Protein AF-B0CF98-F1 (afdb_monomer_lite)

Structure (mmCIF, N/CA/C/O backbone):
data_AF-B0CF98-F1
#
_entry.id   AF-B0CF98-F1
#
loop_
_atom_site.group_PDB
_atom_site.id
_atom_site.type_symbol
_atom_site.label_atom_id
_atom_site.label_alt_id
_atom_site.label_comp_id
_atom_site.label_asym_id
_atom_site.label_entity_id
_atom_site.label_seq_id
_atom_site.pdbx_PDB_ins_code
_atom_site.Cartn_x
_atom_site.Cartn_y
_atom_site.Cartn_z
_atom_site.occupancy
_atom_site.B_iso_or_equiv
_atom_site.auth_seq_id
_atom_site.auth_comp_id
_atom_site.auth_asym_id
_atom_site.auth_atom_id
_atom_site.pdbx_PDB_model_num
ATOM 1 N N . MET A 1 1 ? -16.361 13.064 -3.056 1.00 42.53 1 MET A N 1
ATOM 2 C CA . MET A 1 1 ? -14.922 13.349 -3.193 1.00 42.53 1 MET A CA 1
ATOM 3 C C . MET A 1 1 ? -14.484 12.645 -4.463 1.00 42.53 1 MET A C 1
ATOM 5 O O . MET A 1 1 ? -14.606 11.430 -4.511 1.00 42.53 1 MET A O 1
ATOM 9 N N . SER A 1 2 ? -14.180 13.373 -5.539 1.00 45.59 2 SER A N 1
ATOM 10 C CA . SER A 1 2 ? -13.632 12.743 -6.745 1.00 45.59 2 SER A CA 1
ATOM 11 C C . SER A 1 2 ? -12.204 12.323 -6.424 1.00 45.59 2 SER A C 1
ATOM 13 O O . SER A 1 2 ? -11.427 13.154 -5.958 1.00 45.59 2 SER A O 1
ATOM 15 N N . ILE A 1 3 ? -11.880 11.049 -6.624 1.00 49.75 3 ILE A N 1
ATOM 16 C CA . ILE A 1 3 ? -10.489 10.597 -6.649 1.00 49.75 3 ILE A CA 1
ATOM 17 C C . ILE A 1 3 ? -9.738 11.452 -7.680 1.00 49.75 3 ILE A C 1
ATOM 19 O O . ILE A 1 3 ? -10.280 11.731 -8.750 1.00 49.75 3 ILE A O 1
ATOM 23 N N . ALA A 1 4 ? -8.551 11.949 -7.337 1.00 59.69 4 ALA A N 1
ATOM 24 C CA . ALA A 1 4 ? -7.693 12.569 -8.339 1.00 59.69 4 ALA A CA 1
ATOM 25 C C . ALA A 1 4 ? -7.300 11.497 -9.369 1.00 59.69 4 ALA A C 1
ATOM 27 O O . ALA A 1 4 ? -7.140 10.328 -9.006 1.00 59.69 4 ALA A O 1
ATOM 28 N N . ASP A 1 5 ? -7.176 11.875 -10.642 1.00 66.50 5 ASP A N 1
ATOM 29 C CA . ASP A 1 5 ? -6.786 10.944 -11.702 1.00 66.50 5 ASP A CA 1
ATOM 30 C C . ASP A 1 5 ? -5.463 10.254 -11.323 1.00 66.50 5 ASP A C 1
ATOM 32 O O . ASP A 1 5 ? -4.445 10.911 -11.113 1.00 66.50 5 ASP A O 1
ATOM 36 N N . GLY A 1 6 ? -5.489 8.924 -11.194 1.00 72.94 6 GLY A N 1
ATOM 37 C CA . GLY A 1 6 ? -4.325 8.110 -10.823 1.00 72.94 6 GLY A CA 1
ATOM 38 C C . GLY A 1 6 ? -4.250 7.684 -9.353 1.00 72.94 6 GLY A C 1
ATOM 39 O O . GLY A 1 6 ? -3.433 6.827 -9.029 1.00 72.94 6 GLY A O 1
ATOM 40 N N . VAL A 1 7 ? -5.115 8.192 -8.472 1.00 82.94 7 VAL A N 1
ATOM 41 C CA . VAL A 1 7 ? -5.179 7.736 -7.075 1.00 82.94 7 VAL A CA 1
ATOM 42 C C . VAL A 1 7 ? -6.047 6.483 -6.958 1.00 82.94 7 VAL A C 1
ATOM 44 O O . VAL A 1 7 ? -7.198 6.469 -7.393 1.00 82.94 7 VAL A O 1
ATOM 47 N N . SER A 1 8 ? -5.519 5.440 -6.317 1.00 86.62 8 SER A N 1
ATOM 48 C CA . SER A 1 8 ? -6.286 4.251 -5.926 1.00 86.62 8 SER A CA 1
ATOM 49 C C . SER A 1 8 ? -6.432 4.186 -4.409 1.00 86.62 8 SER A C 1
ATOM 51 O O . SER A 1 8 ? -5.438 4.212 -3.684 1.00 86.62 8 SER A O 1
ATOM 53 N N . LEU A 1 9 ? -7.677 4.085 -3.938 1.00 90.12 9 LEU A N 1
ATOM 54 C CA . LEU A 1 9 ? -8.020 3.964 -2.521 1.00 90.12 9 LEU A CA 1
ATOM 55 C C . LEU A 1 9 ? -8.467 2.537 -2.213 1.00 90.12 9 LEU A C 1
ATOM 57 O O . LEU A 1 9 ? -9.307 1.974 -2.917 1.00 90.12 9 LEU A O 1
ATOM 61 N N . PHE A 1 10 ? -7.942 1.978 -1.129 1.00 90.69 10 PHE A N 1
ATOM 62 C CA . PHE A 1 10 ? -8.309 0.658 -0.631 1.00 90.69 10 PHE A CA 1
ATOM 63 C C . PHE A 1 10 ? -8.605 0.736 0.860 1.00 90.69 10 PHE A C 1
ATOM 65 O O . PHE A 1 10 ? -7.836 1.318 1.624 1.00 90.69 10 PHE A O 1
ATOM 72 N N . GLN A 1 11 ? -9.699 0.108 1.280 1.00 94.00 11 GLN A N 1
ATOM 73 C CA . GLN A 1 11 ? -10.054 -0.002 2.689 1.00 94.00 11 GLN A CA 1
ATOM 74 C C . GLN A 1 11 ? -9.687 -1.380 3.225 1.00 94.00 11 GLN A C 1
ATOM 76 O O . GLN A 1 11 ? -9.955 -2.403 2.593 1.00 94.00 11 GLN A O 1
ATOM 81 N N . VAL A 1 12 ? -9.101 -1.398 4.418 1.00 91.75 12 VAL A N 1
ATOM 82 C CA . VAL A 1 12 ? -8.759 -2.615 5.152 1.00 91.75 12 VAL A CA 1
ATOM 83 C C . VAL A 1 12 ? -9.430 -2.558 6.515 1.00 91.75 12 VAL A C 1
ATOM 85 O O . VAL A 1 12 ? -9.243 -1.604 7.269 1.00 91.75 12 VAL A O 1
ATOM 88 N N . THR A 1 13 ? -10.188 -3.597 6.850 1.00 96.56 13 THR A N 1
ATOM 89 C CA . THR A 1 13 ? -10.728 -3.789 8.198 1.00 96.56 13 THR A CA 1
ATOM 90 C C . THR A 1 13 ? -9.918 -4.856 8.916 1.00 96.56 13 THR A C 1
ATOM 92 O O . THR A 1 13 ? -9.672 -5.935 8.381 1.00 96.56 13 THR A O 1
ATOM 95 N N . VAL A 1 1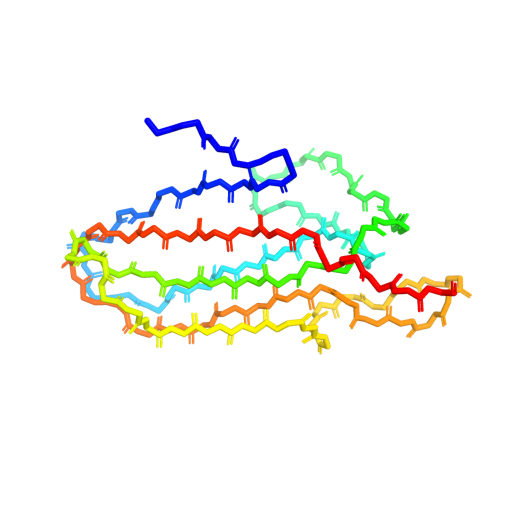4 ? -9.508 -4.538 10.138 1.00 96.50 14 VAL A N 1
ATOM 96 C CA . VAL A 1 14 ? -8.804 -5.429 11.055 1.00 96.50 14 VAL A CA 1
ATOM 97 C C . VAL A 1 14 ? -9.755 -5.720 12.215 1.00 96.50 14 VAL A C 1
ATOM 99 O O . VAL A 1 14 ? -10.290 -4.792 12.815 1.00 96.50 14 VAL A O 1
ATOM 102 N N . ASP A 1 15 ? -10.006 -6.990 12.520 1.00 97.25 15 ASP A N 1
ATOM 103 C CA . ASP A 1 15 ? -10.961 -7.436 13.550 1.00 97.25 15 ASP A CA 1
ATOM 104 C C . ASP A 1 15 ? -10.281 -7.847 14.868 1.00 97.25 15 ASP A C 1
ATOM 106 O O . ASP A 1 15 ? -10.870 -7.742 15.944 1.00 97.25 15 ASP A O 1
ATOM 110 N N . ALA A 1 16 ? -9.011 -8.238 14.799 1.00 97.31 16 ALA A N 1
ATOM 111 C CA . ALA A 1 16 ? -8.145 -8.536 15.932 1.00 97.31 16 ALA A CA 1
ATOM 112 C C . ALA A 1 16 ? -6.760 -7.897 15.734 1.00 97.31 16 ALA A C 1
ATOM 114 O O . ALA A 1 16 ? -6.326 -7.754 14.588 1.00 97.31 16 ALA A O 1
ATOM 115 N N . PRO A 1 17 ? -6.023 -7.551 16.812 1.00 97.56 17 PRO A N 1
ATOM 116 C CA . PRO A 1 17 ? -4.662 -7.034 16.695 1.00 97.56 17 PRO A CA 1
ATOM 117 C C . PRO A 1 17 ? -3.805 -7.892 15.757 1.00 97.56 17 PRO A C 1
ATOM 119 O O . PRO A 1 17 ? -3.574 -9.070 16.024 1.00 97.56 17 PRO A O 1
ATOM 122 N N . SER A 1 18 ? -3.354 -7.302 14.651 1.00 97.19 18 SER A N 1
ATOM 123 C CA . SER A 1 18 ? -2.755 -8.041 13.537 1.00 97.19 18 SER A CA 1
ATOM 124 C C . SER A 1 18 ? -1.556 -7.310 12.958 1.00 97.19 18 SER A C 1
ATOM 126 O O . SER A 1 18 ? -1.513 -6.081 12.894 1.00 97.19 18 SER A O 1
ATOM 128 N N . ARG A 1 19 ? -0.570 -8.078 12.489 1.00 96.31 19 ARG A N 1
ATOM 129 C CA . ARG A 1 19 ? 0.547 -7.543 11.709 1.00 96.31 19 ARG A CA 1
ATOM 130 C C . ARG A 1 19 ? 0.153 -7.514 10.235 1.00 96.31 19 ARG A C 1
ATOM 132 O O . ARG A 1 19 ? 0.194 -8.543 9.567 1.00 96.31 19 ARG A O 1
ATOM 139 N N . VAL A 1 20 ? -0.211 -6.337 9.742 1.00 94.62 20 VAL A N 1
ATOM 140 C CA . VAL A 1 20 ? -0.730 -6.128 8.386 1.00 94.62 20 VAL A CA 1
ATOM 141 C C . VAL A 1 20 ? 0.387 -5.642 7.470 1.00 94.62 20 VAL A C 1
ATOM 143 O O . VAL A 1 20 ? 1.168 -4.763 7.838 1.00 94.62 20 VAL A O 1
ATOM 146 N N . GLY A 1 21 ? 0.476 -6.243 6.282 1.00 92.38 21 GLY A N 1
ATOM 147 C CA . GLY A 1 21 ? 1.370 -5.822 5.209 1.00 92.38 21 GLY A CA 1
ATOM 148 C C . GLY A 1 21 ? 0.568 -5.368 3.996 1.00 92.38 21 GLY A C 1
ATOM 149 O O . GLY A 1 21 ? -0.226 -6.144 3.475 1.00 92.38 21 GLY A O 1
ATOM 150 N N . ILE A 1 22 ? 0.809 -4.142 3.543 1.00 91.25 22 ILE A N 1
ATOM 151 C CA . ILE A 1 22 ? 0.219 -3.560 2.336 1.00 91.25 22 ILE A CA 1
ATOM 152 C C . ILE A 1 22 ? 1.369 -3.335 1.362 1.00 91.25 22 ILE A C 1
ATOM 154 O O . ILE A 1 22 ? 2.396 -2.778 1.751 1.00 91.25 22 ILE A O 1
ATOM 158 N N . LYS A 1 23 ? 1.241 -3.831 0.132 1.00 89.00 23 LYS A N 1
ATOM 159 C CA . LYS A 1 23 ? 2.297 -3.777 -0.881 1.00 89.00 23 LYS A CA 1
ATOM 160 C C . LYS A 1 23 ? 1.698 -3.430 -2.242 1.00 89.00 23 LYS A C 1
ATOM 162 O O . LYS A 1 23 ? 0.693 -4.024 -2.623 1.00 89.00 23 LYS A O 1
ATOM 167 N N . THR A 1 24 ? 2.362 -2.556 -2.989 1.00 86.94 24 THR A N 1
ATOM 168 C CA . THR A 1 24 ? 2.096 -2.346 -4.415 1.00 86.94 24 THR A CA 1
ATOM 169 C C . THR A 1 24 ? 2.868 -3.365 -5.264 1.00 86.94 24 THR A C 1
ATOM 171 O O . THR A 1 24 ? 3.989 -3.756 -4.941 1.00 86.94 24 THR A O 1
ATOM 174 N N . LEU A 1 25 ? 2.241 -3.863 -6.331 1.00 85.00 25 LEU A N 1
ATOM 175 C CA . LEU A 1 25 ? 2.869 -4.731 -7.335 1.00 85.00 25 LEU A CA 1
ATOM 176 C C . LEU A 1 25 ? 2.820 -3.985 -8.665 1.00 85.00 25 LEU A C 1
ATOM 178 O O . LEU A 1 25 ? 1.861 -4.113 -9.419 1.00 85.00 25 LEU A O 1
ATOM 182 N N . SER A 1 26 ? 3.807 -3.125 -8.876 1.00 78.25 26 SER A N 1
ATOM 183 C CA . SER A 1 26 ? 3.809 -2.085 -9.904 1.00 78.25 26 SER A CA 1
ATOM 184 C C . SER A 1 26 ? 5.030 -2.239 -10.813 1.00 78.25 26 SER A C 1
ATOM 186 O O . SER A 1 26 ? 5.031 -3.108 -11.682 1.00 78.25 26 SER A O 1
ATOM 188 N N . HIS A 1 27 ? 6.086 -1.449 -10.611 1.00 80.88 27 HIS A N 1
ATOM 189 C CA . HIS A 1 27 ? 7.296 -1.452 -11.437 1.00 80.88 27 HIS A CA 1
ATOM 190 C C . HIS A 1 27 ? 7.989 -2.814 -11.508 1.00 80.88 27 HIS A C 1
ATOM 192 O O . HIS A 1 27 ? 8.337 -3.283 -12.586 1.00 80.88 27 HIS A O 1
ATOM 198 N N . GLY A 1 28 ? 8.147 -3.487 -10.368 1.00 78.88 28 GLY A N 1
ATOM 199 C CA . GLY A 1 28 ? 8.774 -4.810 -10.306 1.00 78.88 28 GLY A CA 1
ATOM 200 C C . GLY A 1 28 ? 7.894 -5.954 -10.813 1.00 78.88 28 GLY A C 1
ATOM 201 O O . GLY A 1 28 ? 8.376 -7.080 -10.987 1.00 78.88 28 GLY A O 1
ATOM 202 N N . GLY A 1 29 ? 6.600 -5.686 -11.004 1.00 83.31 29 GLY A N 1
ATOM 203 C CA . GLY A 1 29 ? 5.578 -6.704 -11.182 1.00 83.31 29 GLY A CA 1
ATOM 204 C C . GLY A 1 29 ? 5.480 -7.650 -9.978 1.00 83.31 29 GLY A C 1
ATOM 205 O O . GLY A 1 29 ? 5.936 -7.370 -8.866 1.00 83.31 29 GLY A O 1
ATOM 206 N N . GLY A 1 30 ? 4.893 -8.823 -10.192 1.00 81.38 30 GLY A N 1
ATOM 207 C CA . GLY A 1 30 ? 4.813 -9.869 -9.175 1.00 81.38 30 GLY A CA 1
ATOM 208 C C . GLY A 1 30 ? 3.499 -10.623 -9.207 1.00 81.38 30 GLY A C 1
ATOM 209 O O . GLY A 1 30 ? 2.762 -10.568 -10.179 1.00 81.38 30 GLY A O 1
ATOM 210 N N . ARG A 1 31 ? 3.200 -11.346 -8.132 1.00 81.62 31 ARG A N 1
ATOM 211 C CA . ARG A 1 31 ? 1.995 -12.166 -8.041 1.00 81.62 31 ARG A CA 1
ATOM 212 C C . ARG A 1 31 ? 1.121 -11.696 -6.894 1.00 81.62 31 ARG A C 1
ATOM 214 O O . ARG A 1 31 ? 1.628 -11.471 -5.793 1.00 81.62 31 ARG A O 1
ATOM 221 N N . LEU A 1 32 ? -0.173 -11.553 -7.162 1.00 70.88 32 LEU A N 1
ATOM 222 C CA . LEU A 1 32 ? -1.154 -11.219 -6.136 1.00 70.88 32 LEU A CA 1
ATOM 223 C C . LEU A 1 32 ? -1.254 -12.350 -5.102 1.00 70.88 32 LEU A C 1
ATOM 225 O O . LEU A 1 32 ? -1.034 -13.526 -5.401 1.00 70.88 32 LEU A O 1
ATOM 229 N N . ALA A 1 33 ? -1.543 -11.973 -3.858 1.00 68.50 33 ALA A N 1
ATOM 230 C CA . ALA A 1 33 ? -1.553 -12.893 -2.723 1.00 68.50 33 ALA A CA 1
ATOM 231 C C . ALA A 1 33 ? -2.760 -13.858 -2.716 1.00 68.50 33 ALA A C 1
ATOM 233 O O . ALA A 1 33 ? -2.743 -14.842 -1.982 1.00 68.50 33 ALA A O 1
ATOM 234 N N . ASP A 1 34 ? -3.791 -13.604 -3.522 1.00 65.44 34 ASP A N 1
ATOM 235 C CA . ASP A 1 34 ? -5.104 -14.260 -3.501 1.00 65.44 34 ASP A CA 1
ATOM 236 C C . ASP A 1 34 ? -5.236 -15.510 -4.401 1.00 65.44 34 ASP A C 1
ATOM 238 O O . ASP A 1 34 ? -6.337 -16.020 -4.597 1.00 65.44 34 ASP A O 1
ATOM 242 N N . GLY A 1 35 ? -4.130 -16.094 -4.883 1.00 56.78 35 GLY A N 1
ATOM 243 C CA . GLY A 1 35 ? -4.132 -17.434 -5.497 1.00 56.78 35 GLY A CA 1
ATOM 244 C C . GLY A 1 35 ? -3.536 -17.488 -6.910 1.00 56.78 35 GLY A C 1
ATOM 245 O O . GLY A 1 35 ? -2.566 -16.783 -7.185 1.00 56.78 35 GLY A O 1
ATOM 246 N N . PRO A 1 36 ? -4.004 -18.367 -7.826 1.00 58.41 36 PRO A N 1
ATOM 247 C CA . PRO A 1 36 ? -3.443 -18.546 -9.171 1.00 58.41 36 PRO A CA 1
ATOM 248 C C . PRO A 1 36 ? -3.822 -17.411 -10.132 1.00 58.41 36 PRO A C 1
ATOM 250 O O . PRO A 1 36 ? -4.094 -17.654 -11.305 1.00 58.41 36 PRO A O 1
ATOM 253 N N . GLY A 1 37 ? -3.856 -16.177 -9.627 1.00 64.81 37 GLY A N 1
ATOM 254 C CA . GLY A 1 37 ? -3.995 -14.985 -10.446 1.00 64.81 37 GLY A CA 1
ATOM 255 C C . GLY A 1 37 ? -2.813 -14.840 -11.411 1.00 64.81 37 GLY A C 1
ATOM 256 O O . GLY A 1 37 ? -1.735 -15.392 -11.151 1.00 64.81 37 GLY A O 1
ATOM 257 N N . PRO A 1 38 ? -3.015 -14.136 -12.537 1.00 71.81 38 PRO A N 1
ATOM 258 C CA . PRO A 1 38 ? -1.953 -13.899 -13.502 1.00 71.81 38 PRO A CA 1
ATOM 259 C C . PRO A 1 38 ? -0.794 -13.146 -12.842 1.00 71.81 38 PRO A C 1
ATOM 261 O O . PRO A 1 38 ? -1.003 -12.300 -11.969 1.00 71.81 38 PRO A O 1
ATOM 264 N N . ASP A 1 39 ? 0.428 -13.448 -13.276 1.00 82.94 39 ASP A N 1
ATOM 265 C CA . ASP A 1 39 ? 1.579 -12.627 -12.922 1.00 82.94 39 ASP A CA 1
ATOM 266 C C . ASP A 1 39 ? 1.362 -11.210 -13.473 1.00 82.94 39 ASP A C 1
ATOM 268 O O . ASP A 1 39 ? 0.989 -11.014 -14.632 1.00 82.94 39 ASP A O 1
ATOM 272 N N . ILE A 1 40 ? 1.598 -10.215 -12.627 1.00 84.38 40 ILE A N 1
ATOM 273 C CA . ILE A 1 40 ? 1.676 -8.813 -13.008 1.00 84.38 40 ILE A CA 1
ATOM 274 C C . ILE A 1 40 ? 3.043 -8.613 -13.651 1.00 84.38 40 ILE A C 1
ATOM 276 O O . ILE A 1 40 ? 4.081 -8.808 -13.007 1.00 84.38 40 ILE A O 1
ATOM 280 N N . SER A 1 41 ? 3.038 -8.251 -14.931 1.00 85.00 41 SER A N 1
ATOM 281 C CA . SER A 1 41 ? 4.255 -7.924 -15.668 1.00 85.00 41 SER A CA 1
ATOM 282 C C . SER A 1 41 ? 4.979 -6.726 -15.040 1.00 85.00 41 SER A C 1
ATOM 284 O O . SER A 1 41 ? 4.318 -5.804 -14.562 1.00 85.00 41 SER A O 1
ATOM 286 N N . PRO A 1 42 ? 6.322 -6.715 -15.057 1.00 83.56 42 PRO A N 1
ATOM 287 C CA . PRO A 1 42 ? 7.105 -5.547 -14.665 1.00 83.56 42 PRO A CA 1
ATOM 288 C C . PRO A 1 42 ? 6.940 -4.396 -15.678 1.00 83.56 42 PRO A C 1
ATOM 290 O O . PRO A 1 42 ? 6.443 -4.607 -16.788 1.00 83.56 42 PRO A O 1
ATOM 293 N N . GLY A 1 43 ? 7.364 -3.189 -15.299 1.00 77.69 43 GLY A N 1
ATOM 294 C CA . GLY A 1 43 ? 7.260 -1.975 -16.120 1.00 77.69 43 GLY A CA 1
ATOM 295 C C . GLY A 1 43 ? 6.052 -1.085 -15.808 1.00 77.69 43 GLY A C 1
ATOM 296 O O . GLY A 1 43 ? 5.643 -0.289 -16.654 1.00 77.69 43 GLY A O 1
ATOM 297 N N . GLY A 1 44 ? 5.456 -1.240 -14.619 1.00 79.38 44 GLY A N 1
ATOM 298 C CA . GLY A 1 44 ? 4.460 -0.312 -14.079 1.00 79.38 44 GLY A CA 1
ATOM 299 C C . GLY A 1 44 ? 5.040 1.063 -13.708 1.00 79.38 44 GLY A C 1
ATOM 300 O O . GLY A 1 44 ? 6.108 1.457 -14.162 1.00 79.38 44 GLY A O 1
ATOM 301 N N . PHE A 1 45 ? 4.318 1.810 -12.875 1.00 79.50 45 PHE A N 1
ATOM 302 C CA . PHE A 1 45 ? 4.747 3.122 -12.378 1.00 79.50 45 PHE A CA 1
ATOM 303 C C . PHE A 1 45 ? 5.479 3.015 -11.030 1.00 79.50 45 PHE A C 1
ATOM 305 O O . PHE A 1 45 ? 5.507 1.939 -10.436 1.00 79.50 45 PHE A O 1
ATOM 312 N N . ASP A 1 46 ? 6.045 4.133 -10.564 1.00 83.94 46 ASP A N 1
ATOM 313 C CA . ASP A 1 46 ? 6.643 4.318 -9.233 1.00 83.94 46 ASP A CA 1
ATOM 314 C C . ASP A 1 46 ? 5.585 4.876 -8.251 1.00 83.94 46 ASP A C 1
ATOM 316 O O . ASP A 1 46 ? 5.264 6.069 -8.324 1.00 83.94 46 ASP A O 1
ATOM 320 N N . PRO A 1 47 ? 4.918 4.027 -7.442 1.00 85.75 47 PRO A N 1
ATOM 321 C CA . PRO A 1 47 ? 3.905 4.455 -6.484 1.00 85.75 47 PRO A CA 1
ATOM 322 C C . PRO A 1 47 ? 4.483 4.964 -5.165 1.00 85.75 47 PRO A C 1
ATOM 324 O O . PRO A 1 47 ? 5.279 4.279 -4.522 1.00 85.75 47 PRO A O 1
ATOM 327 N N . ILE A 1 48 ? 3.872 6.020 -4.628 1.00 89.19 48 ILE A N 1
ATOM 328 C CA . ILE A 1 48 ? 3.861 6.241 -3.178 1.00 89.19 48 ILE A CA 1
ATOM 329 C C . ILE A 1 48 ? 2.628 5.578 -2.560 1.00 89.19 48 ILE A C 1
ATOM 331 O O . ILE A 1 48 ? 1.520 5.659 -3.092 1.00 89.19 48 ILE A O 1
ATOM 335 N N . LEU A 1 49 ? 2.835 4.885 -1.442 1.00 92.62 49 LEU A N 1
ATOM 336 C CA . LEU A 1 49 ? 1.802 4.234 -0.648 1.00 92.62 49 LEU A CA 1
ATOM 337 C C . LEU A 1 49 ? 1.686 4.951 0.695 1.00 92.62 49 LEU A C 1
ATOM 339 O O . LEU A 1 49 ? 2.675 5.081 1.412 1.00 92.62 49 LEU A O 1
ATOM 343 N N . THR A 1 50 ? 0.477 5.355 1.066 1.00 95.25 50 THR A N 1
ATOM 344 C CA . THR A 1 50 ? 0.161 5.992 2.352 1.00 95.25 50 THR A CA 1
ATOM 345 C C . THR A 1 50 ? -0.922 5.206 3.091 1.00 95.25 50 THR A C 1
ATOM 347 O O . THR A 1 50 ? -1.717 4.489 2.480 1.00 95.25 50 THR A O 1
ATOM 350 N N . LEU A 1 51 ? -0.933 5.298 4.423 1.00 96.94 51 LEU A N 1
ATOM 351 C CA . LEU A 1 51 ? -1.884 4.616 5.301 1.00 96.94 51 LEU A CA 1
ATOM 352 C C . LEU A 1 51 ? -2.443 5.580 6.351 1.00 96.94 51 LEU A C 1
ATOM 354 O O . LEU A 1 51 ? -1.678 6.228 7.072 1.00 96.94 51 LEU A O 1
ATOM 358 N N . PHE A 1 52 ? -3.765 5.585 6.490 1.00 97.25 52 PHE A N 1
ATOM 359 C CA . PHE A 1 52 ? -4.524 6.391 7.441 1.00 97.25 52 PHE A CA 1
ATOM 360 C C . PHE A 1 52 ? -5.444 5.519 8.306 1.00 97.25 52 PHE A C 1
ATOM 362 O O . PHE A 1 52 ? -5.871 4.438 7.888 1.00 97.25 52 PHE A O 1
ATOM 369 N N . ASP A 1 53 ? -5.756 5.984 9.517 1.00 96.38 53 ASP A N 1
ATOM 370 C CA . ASP A 1 53 ? -6.836 5.420 10.338 1.00 96.38 53 ASP A CA 1
ATOM 371 C C . ASP A 1 53 ? -8.217 5.986 9.956 1.00 96.38 53 ASP A C 1
ATOM 373 O O . ASP A 1 53 ? -8.345 6.870 9.110 1.00 96.38 53 ASP A O 1
ATOM 377 N N . SER A 1 54 ? -9.271 5.504 10.617 1.00 93.75 54 SER A N 1
ATOM 378 C CA . SER A 1 54 ? -10.652 5.950 10.387 1.00 93.75 54 SER A CA 1
ATOM 379 C C . SER A 1 54 ? -10.926 7.421 10.728 1.00 93.75 54 SER A C 1
ATOM 381 O O . SER A 1 54 ? -11.982 7.935 10.369 1.00 93.75 54 SER A O 1
ATOM 383 N N . ASN A 1 55 ? -10.022 8.093 11.444 1.00 95.12 55 ASN A N 1
ATOM 384 C CA . ASN A 1 55 ? -10.102 9.523 11.744 1.00 95.12 55 ASN A CA 1
ATOM 385 C C . ASN A 1 55 ? -9.307 10.364 10.730 1.00 95.12 55 ASN A C 1
ATOM 387 O O . ASN A 1 55 ? -9.103 11.555 10.960 1.00 95.12 55 ASN A O 1
ATOM 391 N N . ASN A 1 56 ? -8.849 9.756 9.628 1.00 92.06 56 ASN A N 1
ATOM 392 C CA . ASN A 1 56 ? -7.921 10.341 8.659 1.00 92.06 56 ASN A CA 1
ATOM 393 C C . ASN A 1 56 ? -6.574 10.739 9.285 1.00 92.06 56 ASN A C 1
ATOM 395 O O . ASN A 1 56 ? -5.889 11.638 8.794 1.00 92.06 56 ASN A O 1
ATOM 399 N N . THR A 1 57 ? -6.178 10.080 10.376 1.00 95.94 57 THR A N 1
ATOM 400 C CA . THR A 1 57 ? -4.863 10.288 10.984 1.00 95.94 57 THR A CA 1
ATOM 401 C C . THR A 1 57 ? -3.829 9.505 10.196 1.00 95.94 57 THR A C 1
ATOM 403 O O . THR A 1 57 ? -3.954 8.292 10.028 1.00 95.94 57 THR A O 1
ATOM 406 N N . PHE A 1 58 ? -2.788 10.195 9.736 1.00 96.00 58 PHE A N 1
ATOM 407 C CA . PHE A 1 58 ? -1.646 9.577 9.072 1.00 96.00 58 PHE A CA 1
ATOM 408 C C . PHE A 1 58 ? -0.939 8.571 9.992 1.00 96.00 58 PHE A C 1
ATOM 410 O O . PHE A 1 58 ? -0.609 8.889 11.136 1.00 96.00 58 PHE A O 1
ATOM 417 N N . ILE A 1 59 ? -0.667 7.373 9.473 1.00 97.25 59 ILE A N 1
ATOM 418 C CA . ILE A 1 59 ? 0.054 6.307 10.182 1.00 97.25 59 ILE A CA 1
ATOM 419 C C . ILE A 1 59 ? 1.450 6.104 9.594 1.00 97.25 59 ILE A C 1
ATOM 421 O O . ILE A 1 59 ? 2.423 5.938 10.336 1.00 97.25 59 ILE A O 1
ATOM 425 N N . ALA A 1 60 ? 1.547 6.004 8.268 1.00 96.56 60 ALA A N 1
ATOM 426 C CA . ALA A 1 60 ? 2.784 5.658 7.582 1.00 96.56 60 ALA A CA 1
ATOM 427 C C . ALA A 1 60 ? 2.718 5.954 6.083 1.00 96.56 60 ALA A C 1
ATOM 429 O O . ALA A 1 60 ? 1.642 5.927 5.488 1.00 96.56 60 ALA A O 1
ATOM 430 N N . GLU A 1 61 ? 3.895 6.099 5.480 1.00 94.88 61 GLU A N 1
ATOM 431 C CA . GLU A 1 61 ? 4.093 6.107 4.034 1.00 94.88 61 GLU A CA 1
ATOM 432 C C . GLU A 1 61 ? 5.346 5.322 3.641 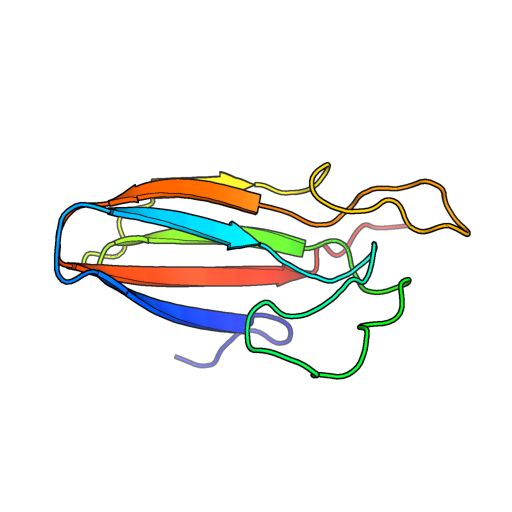1.00 94.88 61 GLU A C 1
ATOM 434 O O . GLU A 1 61 ? 6.222 5.059 4.474 1.00 94.88 61 GLU A O 1
ATOM 439 N N . ASN A 1 62 ? 5.409 4.927 2.374 1.00 92.62 62 ASN A N 1
ATOM 440 C CA . ASN A 1 62 ? 6.598 4.397 1.726 1.00 92.62 62 ASN A CA 1
ATOM 441 C C . ASN A 1 62 ? 6.517 4.691 0.223 1.00 92.62 62 ASN A C 1
ATOM 443 O O . ASN A 1 62 ? 5.460 4.506 -0.376 1.00 92.62 62 ASN A O 1
ATOM 447 N N . ASP A 1 63 ? 7.619 5.144 -0.364 1.00 87.81 63 ASP A N 1
ATOM 448 C CA . ASP A 1 63 ? 7.660 5.695 -1.719 1.00 87.81 63 ASP A CA 1
ATOM 449 C C . ASP A 1 63 ? 8.388 4.824 -2.745 1.00 87.81 63 ASP A C 1
ATOM 451 O O . ASP A 1 63 ? 8.187 5.052 -3.922 1.00 87.81 63 ASP A O 1
ATOM 455 N N . ALA A 1 64 ? 9.209 3.846 -2.340 1.00 83.75 64 ALA A N 1
ATOM 456 C CA . ALA A 1 64 ? 9.888 2.910 -3.244 1.00 83.75 64 ALA A CA 1
ATOM 457 C C . ALA A 1 64 ? 10.706 1.857 -2.462 1.00 83.75 64 ALA A C 1
ATOM 459 O O . ALA A 1 64 ? 10.672 1.769 -1.229 1.00 83.75 64 ALA A O 1
ATOM 460 N N . ARG A 1 65 ? 11.565 1.143 -3.213 1.00 82.06 65 ARG A N 1
ATOM 461 C CA . ARG A 1 65 ? 12.677 0.284 -2.756 1.00 82.06 65 ARG A CA 1
ATOM 462 C C . ARG A 1 65 ? 12.241 -0.984 -2.048 1.00 82.06 65 ARG A C 1
ATOM 464 O O . ARG A 1 65 ? 13.047 -1.634 -1.384 1.00 82.06 65 ARG A O 1
ATOM 471 N N . GLU A 1 66 ? 10.996 -1.367 -2.253 1.00 82.75 66 GLU A N 1
ATOM 472 C CA . GLU A 1 66 ? 10.444 -2.620 -1.783 1.00 82.75 66 GLU A CA 1
ATOM 473 C C . GLU A 1 66 ? 10.175 -3.551 -2.971 1.00 82.75 66 GLU A C 1
ATOM 475 O O . GLU A 1 66 ? 10.209 -3.165 -4.139 1.00 82.75 66 GLU A O 1
ATOM 480 N N . GLY A 1 67 ? 9.926 -4.828 -2.682 1.00 78.44 67 GLY A N 1
ATOM 481 C CA . GLY A 1 67 ? 9.492 -5.779 -3.703 1.00 78.44 67 GLY A CA 1
ATOM 482 C C . GLY A 1 67 ? 10.576 -6.284 -4.658 1.00 78.44 67 GLY A C 1
ATOM 483 O O . GLY A 1 67 ? 11.723 -6.499 -4.275 1.00 78.44 67 GLY A O 1
ATOM 484 N N . ARG A 1 68 ? 10.150 -6.621 -5.880 1.00 84.12 68 ARG A N 1
ATOM 485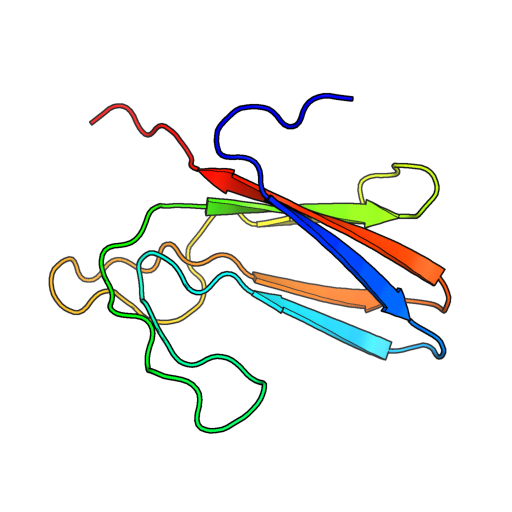 C CA . ARG A 1 68 ? 11.001 -7.238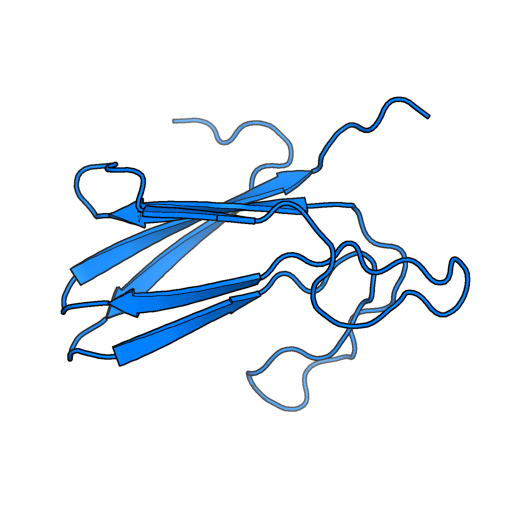 -6.905 1.00 84.12 68 ARG A CA 1
ATOM 486 C C . ARG A 1 68 ? 11.630 -6.129 -7.749 1.00 84.12 68 ARG A C 1
ATOM 488 O O . ARG A 1 68 ? 10.959 -5.154 -8.059 1.00 84.12 68 ARG A O 1
ATOM 495 N N . SER A 1 69 ? 12.884 -6.290 -8.159 1.00 87.44 69 SER A N 1
ATOM 496 C CA . SER A 1 69 ? 13.463 -5.409 -9.177 1.00 87.44 69 SER A CA 1
ATOM 497 C C . SER A 1 69 ? 12.907 -5.737 -10.562 1.00 87.44 69 SER A C 1
ATOM 499 O O . SER A 1 69 ? 12.832 -6.913 -10.934 1.00 87.44 69 SER A O 1
ATOM 501 N N . ASP A 1 70 ? 12.584 -4.705 -11.339 1.00 84.56 70 ASP A N 1
ATOM 502 C CA . ASP A 1 70 ? 12.330 -4.837 -12.772 1.00 84.56 70 ASP A CA 1
ATOM 503 C C . ASP A 1 70 ? 13.579 -5.451 -13.445 1.00 84.56 70 ASP A C 1
ATOM 505 O O . ASP A 1 70 ? 14.693 -4.965 -13.231 1.00 84.56 70 ASP A O 1
ATOM 509 N N . PRO A 1 71 ? 13.442 -6.540 -14.224 1.00 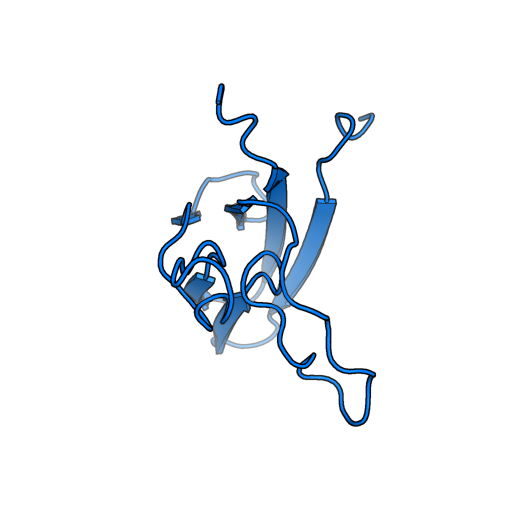84.00 71 PRO A N 1
ATOM 510 C CA . PRO A 1 71 ? 14.587 -7.238 -14.812 1.00 84.00 71 PRO A CA 1
ATOM 511 C C . PRO A 1 71 ? 15.268 -6.463 -15.953 1.00 84.00 71 PRO A C 1
ATOM 513 O O . PRO A 1 71 ? 16.387 -6.804 -16.329 1.00 84.00 71 PRO A O 1
ATOM 516 N N . THR A 1 72 ? 14.606 -5.450 -16.508 1.00 86.56 72 THR A N 1
ATOM 517 C CA . THR A 1 72 ? 15.097 -4.578 -17.581 1.00 86.56 72 THR A CA 1
ATOM 518 C C . THR A 1 72 ? 15.862 -3.388 -17.010 1.00 86.56 72 THR A C 1
ATOM 520 O O . THR A 1 72 ? 16.948 -3.076 -17.493 1.00 86.56 72 THR A O 1
ATOM 523 N N . THR A 1 73 ? 15.321 -2.720 -15.984 1.00 82.94 73 THR A N 1
ATOM 524 C CA . THR A 1 73 ? 15.931 -1.500 -15.418 1.00 82.94 73 THR A CA 1
ATOM 525 C C . THR A 1 73 ? 16.782 -1.761 -14.176 1.00 82.94 73 THR A C 1
ATOM 527 O O . THR A 1 73 ? 17.612 -0.930 -13.818 1.00 82.94 73 THR A O 1
ATOM 530 N N . GLY A 1 74 ? 16.577 -2.890 -13.491 1.00 86.56 74 GLY A N 1
ATOM 531 C CA . GLY A 1 74 ? 17.198 -3.210 -12.201 1.00 86.56 74 GLY A CA 1
ATOM 532 C C . GLY A 1 74 ? 16.584 -2.474 -11.002 1.00 86.56 74 GLY A C 1
ATOM 533 O O . GLY A 1 74 ? 16.964 -2.737 -9.859 1.00 86.56 74 GLY A O 1
ATOM 534 N N . SER A 1 75 ? 15.622 -1.580 -11.233 1.00 85.25 75 SER A N 1
ATOM 535 C CA . SER A 1 75 ? 15.017 -0.749 -10.190 1.00 85.25 75 SER A CA 1
ATOM 536 C C . SER A 1 75 ? 13.920 -1.488 -9.428 1.00 85.25 75 SER A C 1
ATOM 538 O O . SER A 1 75 ? 13.138 -2.225 -10.023 1.00 85.25 75 SER A O 1
ATOM 540 N N . ALA A 1 76 ? 13.825 -1.247 -8.121 1.00 86.31 76 ALA A N 1
ATOM 541 C CA . ALA A 1 76 ? 12.720 -1.697 -7.277 1.00 86.31 76 ALA A CA 1
ATOM 542 C C . ALA A 1 76 ? 11.918 -0.469 -6.823 1.00 86.31 76 ALA A C 1
ATOM 544 O O . ALA A 1 76 ? 12.322 0.224 -5.890 1.00 86.31 76 ALA A O 1
ATOM 545 N N . TYR A 1 77 ? 10.827 -0.174 -7.527 1.00 87.19 77 TYR A N 1
ATOM 546 C CA . TYR A 1 77 ? 9.949 0.964 -7.232 1.00 87.19 77 TYR A CA 1
ATOM 547 C C . TYR A 1 77 ? 8.603 0.534 -6.632 1.00 87.19 77 TYR A C 1
ATOM 549 O O . TYR A 1 77 ? 7.728 1.362 -6.445 1.00 87.19 77 TYR A O 1
ATOM 557 N N . ASP A 1 78 ? 8.416 -0.748 -6.285 1.00 87.62 78 ASP A N 1
ATOM 558 C CA . ASP A 1 78 ? 7.269 -1.087 -5.439 1.00 87.62 78 ASP A CA 1
ATOM 559 C C . ASP A 1 78 ? 7.461 -0.447 -4.057 1.00 87.62 78 ASP A C 1
ATOM 561 O O . ASP A 1 78 ? 8.585 -0.297 -3.566 1.00 87.62 78 ASP A O 1
ATOM 565 N N . SER A 1 79 ? 6.344 -0.161 -3.400 1.00 90.25 79 SER A N 1
ATOM 566 C CA . SER A 1 79 ? 6.283 0.347 -2.038 1.00 90.25 79 SER A CA 1
ATOM 567 C C . SER A 1 79 ? 5.520 -0.611 -1.121 1.00 90.25 79 SER A C 1
ATOM 569 O O . SER A 1 79 ? 4.624 -1.364 -1.529 1.00 90.25 79 SER A O 1
ATOM 571 N N . ARG A 1 80 ? 5.932 -0.654 0.149 1.00 91.75 80 ARG A N 1
ATOM 572 C CA . ARG A 1 80 ? 5.388 -1.567 1.157 1.00 91.75 80 ARG A CA 1
ATOM 573 C C . ARG A 1 80 ? 5.319 -0.917 2.531 1.00 91.75 80 ARG A C 1
ATOM 575 O O . ARG A 1 80 ? 6.305 -0.411 3.055 1.00 91.75 80 ARG A O 1
ATOM 582 N N . ILE A 1 81 ? 4.168 -1.056 3.178 1.00 94.25 81 ILE A N 1
ATOM 583 C CA . ILE A 1 81 ? 3.962 -0.706 4.584 1.00 94.25 81 ILE A CA 1
ATOM 584 C C . ILE A 1 81 ? 3.705 -1.986 5.374 1.00 94.25 81 ILE A C 1
ATOM 586 O O . ILE A 1 81 ? 2.893 -2.824 4.986 1.00 94.25 81 ILE A O 1
ATOM 590 N N . VAL A 1 82 ? 4.383 -2.136 6.514 1.00 95.19 82 VAL A N 1
ATOM 591 C CA . VAL A 1 82 ? 4.095 -3.199 7.486 1.00 95.19 82 VAL A CA 1
ATOM 592 C C . VAL A 1 82 ? 3.908 -2.589 8.867 1.00 95.19 82 VAL A C 1
ATOM 594 O O . VAL A 1 82 ? 4.814 -1.925 9.380 1.00 95.19 82 VAL A O 1
ATOM 597 N N . ARG A 1 83 ? 2.738 -2.797 9.474 1.00 96.50 83 ARG A N 1
ATOM 598 C CA . ARG A 1 83 ? 2.374 -2.229 10.781 1.00 96.50 83 ARG A CA 1
ATOM 599 C C . ARG A 1 83 ? 1.586 -3.227 11.623 1.00 96.50 83 ARG A C 1
ATOM 601 O O . ARG A 1 83 ? 0.869 -4.072 11.095 1.00 96.50 83 ARG A O 1
ATOM 608 N N . SER A 1 84 ? 1.735 -3.117 12.940 1.00 97.25 84 SER A N 1
ATOM 609 C CA . SER A 1 84 ? 0.831 -3.764 13.891 1.00 97.25 84 SER A CA 1
ATOM 610 C C . SER A 1 84 ? -0.372 -2.850 14.085 1.00 97.25 84 SER A C 1
ATOM 612 O O . SER A 1 84 ? -0.212 -1.739 14.585 1.00 97.25 84 SER A O 1
ATOM 614 N N . LEU A 1 85 ? -1.545 -3.302 13.654 1.00 97.00 85 LEU A N 1
ATOM 615 C CA . LEU A 1 85 ? -2.791 -2.544 13.695 1.00 97.00 85 LEU A CA 1
ATOM 616 C C . LEU A 1 85 ? -3.732 -3.162 14.729 1.00 97.00 85 LEU A C 1
ATOM 618 O O . LEU A 1 85 ? -3.821 -4.386 14.848 1.00 97.00 85 LEU A O 1
ATOM 622 N N . THR A 1 86 ? -4.406 -2.313 15.496 1.00 97.56 86 THR A N 1
ATOM 623 C CA . THR A 1 86 ? -5.509 -2.711 16.378 1.00 97.56 86 THR A CA 1
ATOM 624 C C . THR A 1 86 ? -6.782 -2.938 15.561 1.00 97.56 86 THR A C 1
ATOM 626 O O . THR A 1 86 ? -6.816 -2.575 14.385 1.00 97.56 86 THR A O 1
ATOM 629 N N . PRO A 1 87 ? -7.848 -3.509 16.151 1.00 98.25 87 PRO A N 1
ATOM 630 C CA . PRO A 1 87 ? -9.131 -3.573 15.473 1.00 98.25 87 PRO A CA 1
ATOM 631 C C . PRO A 1 87 ? -9.595 -2.185 15.023 1.00 98.25 87 PRO A C 1
ATOM 633 O O . PRO A 1 87 ? -9.526 -1.227 15.797 1.00 98.25 87 PRO A O 1
ATOM 636 N N . GLY A 1 88 ? -10.039 -2.076 13.776 1.00 97.50 88 GLY A N 1
ATOM 637 C CA . GLY A 1 88 ? -10.402 -0.806 13.160 1.00 97.50 88 GLY A CA 1
ATOM 638 C C . GLY A 1 88 ? -10.453 -0.869 11.637 1.00 97.50 88 GLY A C 1
ATOM 639 O O . GLY A 1 88 ? -10.084 -1.871 11.023 1.00 97.50 88 GLY A O 1
ATOM 640 N N . THR A 1 89 ? -10.913 0.226 11.037 1.00 97.62 8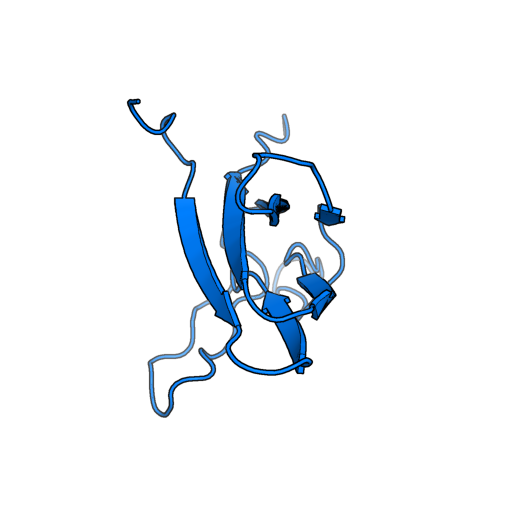9 THR A N 1
ATOM 641 C CA . THR A 1 89 ? -10.882 0.438 9.587 1.00 97.62 89 THR A CA 1
ATOM 642 C C . THR A 1 89 ? -9.767 1.411 9.250 1.00 97.62 89 THR A C 1
ATOM 644 O O . THR A 1 89 ? -9.605 2.438 9.909 1.00 97.62 89 THR A O 1
ATOM 647 N N . TYR A 1 90 ? -9.027 1.077 8.205 1.00 97.25 90 TYR A N 1
ATOM 648 C CA . TYR A 1 90 ? -7.889 1.826 7.709 1.00 97.25 90 TYR A CA 1
ATOM 649 C C . TYR A 1 90 ? -8.072 2.090 6.221 1.00 97.25 90 TYR A C 1
ATOM 651 O O . TYR A 1 90 ? -8.617 1.250 5.500 1.00 97.25 90 TYR A O 1
ATOM 659 N N . GLU A 1 91 ? -7.597 3.241 5.767 1.00 96.56 91 GLU A N 1
ATOM 660 C CA . GLU A 1 91 ? -7.577 3.599 4.354 1.00 96.56 91 GLU A CA 1
ATOM 661 C C . GLU A 1 91 ? -6.130 3.656 3.881 1.00 96.56 91 GLU A C 1
ATOM 663 O O . GLU A 1 91 ? -5.297 4.353 4.460 1.00 96.56 91 GLU A O 1
ATOM 668 N N . SER A 1 92 ? -5.823 2.892 2.839 1.00 92.56 92 SER A N 1
ATOM 669 C CA . SER A 1 92 ? -4.559 2.999 2.127 1.00 92.56 92 SER A CA 1
ATOM 670 C C . SER A 1 92 ? -4.776 3.651 0.777 1.00 92.56 92 SER A C 1
ATOM 672 O O . SER A 1 92 ? -5.711 3.299 0.056 1.00 92.56 92 SER A O 1
ATOM 674 N N . CYS A 1 93 ? -3.880 4.562 0.433 1.00 90.38 93 CYS A N 1
ATOM 675 C CA . CYS A 1 93 ? -3.898 5.296 -0.816 1.00 90.38 93 CYS A CA 1
ATOM 676 C C . CYS A 1 93 ? -2.594 5.020 -1.564 1.00 90.38 93 CYS A C 1
ATOM 678 O O . CYS A 1 93 ? -1.515 5.080 -0.971 1.00 90.38 93 CYS A O 1
ATOM 680 N N . SER A 1 94 ? -2.695 4.695 -2.851 1.00 87.38 94 SER A N 1
ATOM 681 C CA . SER A 1 94 ? -1.546 4.621 -3.749 1.00 87.38 94 SER A CA 1
ATOM 682 C C . SER A 1 94 ? -1.713 5.596 -4.901 1.00 87.38 94 SER A C 1
ATOM 684 O O . SER A 1 94 ? -2.769 5.606 -5.539 1.00 87.38 94 SER A O 1
ATOM 686 N N . GLU A 1 95 ? -0.662 6.337 -5.217 1.00 85.62 95 GLU A N 1
ATOM 687 C CA . GLU A 1 95 ? -0.662 7.316 -6.301 1.00 85.62 95 GLU A CA 1
ATOM 688 C C . GLU A 1 95 ? 0.656 7.266 -7.087 1.00 85.62 95 GLU A C 1
ATOM 690 O O . GLU A 1 95 ? 1.706 6.967 -6.509 1.00 85.62 95 GLU A O 1
ATOM 695 N N . PRO A 1 96 ? 0.626 7.504 -8.410 1.00 79.44 96 PRO A N 1
ATOM 696 C CA . PRO A 1 96 ? 1.829 7.548 -9.221 1.00 79.44 96 PRO A CA 1
ATOM 697 C C . PRO A 1 96 ? 2.640 8.800 -8.903 1.00 79.44 96 PRO A C 1
ATOM 699 O O . PRO A 1 96 ? 2.125 9.919 -8.949 1.00 79.44 96 PRO A O 1
ATOM 702 N N . ILE A 1 97 ? 3.939 8.627 -8.679 1.00 69.69 97 ILE A N 1
ATOM 703 C CA . ILE A 1 97 ? 4.868 9.748 -8.662 1.00 69.69 97 ILE A CA 1
ATOM 704 C C . ILE A 1 97 ? 5.071 10.171 -10.121 1.00 69.69 97 ILE A C 1
ATOM 706 O O . ILE A 1 97 ? 5.632 9.428 -10.928 1.00 69.69 97 ILE A O 1
ATOM 710 N N . GLN A 1 98 ? 4.621 11.377 -10.486 1.00 55.66 98 GLN A N 1
ATOM 711 C CA . GLN A 1 98 ? 5.075 12.025 -11.719 1.00 55.66 98 GLN A CA 1
ATOM 712 C C . GLN A 1 98 ? 6.550 12.404 -11.538 1.00 55.66 98 GLN A C 1
ATOM 714 O O . GLN A 1 98 ? 6.877 13.545 -11.217 1.00 55.66 98 GLN A O 1
ATOM 719 N N . GLN A 1 99 ? 7.462 11.441 -11.686 1.00 51.84 99 GLN A N 1
ATOM 720 C CA . GLN A 1 99 ? 8.872 11.774 -11.819 1.00 51.84 99 GLN A CA 1
ATOM 721 C C . GLN A 1 99 ? 9.045 12.501 -13.155 1.00 51.84 99 GLN A C 1
ATOM 723 O O . GLN A 1 99 ? 8.768 11.947 -14.219 1.00 51.84 99 GLN A O 1
ATOM 728 N N . PHE A 1 100 ? 9.473 13.762 -13.094 1.00 41.62 100 PHE A N 1
ATOM 729 C CA . PHE A 1 100 ? 10.002 14.469 -14.253 1.00 41.62 100 PHE A CA 1
ATOM 730 C C . PHE A 1 100 ? 11.268 13.727 -14.708 1.00 41.62 100 PHE A C 1
ATOM 732 O O . PHE A 1 100 ? 12.324 13.881 -14.094 1.00 41.62 100 PHE A O 1
ATOM 739 N N . LEU A 1 101 ? 11.132 12.879 -15.730 1.00 42.41 101 LEU A N 1
ATOM 740 C CA . LEU A 1 101 ? 12.252 12.429 -16.559 1.00 42.41 101 LEU A CA 1
ATOM 741 C C . LEU A 1 101 ? 12.669 13.553 -17.514 1.00 42.41 101 LEU A C 1
ATOM 743 O O . LEU A 1 101 ? 11.760 14.213 -18.071 1.00 42.41 101 LEU A O 1
#

Organism: Acaryochloris marina (strain MBIC 11017) (NCBI:txid329726)

pLDDT: mean 84.13, std 13.89, range [41.62, 98.25]

Foldseek 3Di:
DDDDVFKDKDKDFDAAFDWDKDKDQAQQWADDPPPPDDTGAHDGAQKKKWKAFPVRHTDDIWGWDDDGAHPVPRGTRMTMDIDGDGGGMMMMMIGGDPPDD

Sequence (101 aa):
MSIADGVSLFQVTVDAPSRVGIKTLSHGGGRLADGPGPDISPGGFDPILTLFDSNNTFIAENDAREGRSDPTTGSAYDSRIVRSLTPGTYESCSEPIQQFL

Radius of gyration: 14.25 Å; chains: 1; bounding box: 32×33×34 Å

Secondary structure (DSSP, 8-state):
-PPPTT-EEEEEEESSSEEEEEE--STT-B--TTSSPPPBPS----EEEEEEETT--EEEEE-S-BSPPPTTT----B-EEEEEE-SEEEEEEEEE-----